Protein AF-A0A496AM08-F1 (afdb_monomer)

Secondary structure (DSSP, 8-state):
-----TT---EEETTEEE----------GGG-----HHHHHHHHHHHHHHHHHH----

Structure (mmCIF, N/CA/C/O backbone):
data_AF-A0A496AM08-F1
#
_entry.id   AF-A0A496AM08-F1
#
loop_
_atom_site.group_PDB
_atom_site.id
_atom_site.type_symbol
_atom_site.label_atom_id
_atom_site.label_alt_id
_atom_site.label_comp_id
_atom_site.label_asym_id
_atom_site.label_entity_id
_atom_site.label_seq_id
_atom_site.pdbx_PDB_ins_code
_atom_site.Cartn_x
_atom_site.Cartn_y
_atom_site.Cartn_z
_atom_site.occupancy
_atom_site.B_iso_or_equiv
_atom_site.auth_seq_id
_atom_site.auth_comp_id
_atom_site.auth_asym_id
_atom_site.auth_atom_id
_atom_site.pdbx_PDB_model_num
ATOM 1 N N . MET A 1 1 ? 15.439 23.214 -22.703 1.00 37.19 1 MET A N 1
ATOM 2 C CA . MET A 1 1 ? 14.361 23.320 -21.699 1.00 37.19 1 MET A CA 1
ATOM 3 C C . MET A 1 1 ? 14.662 22.299 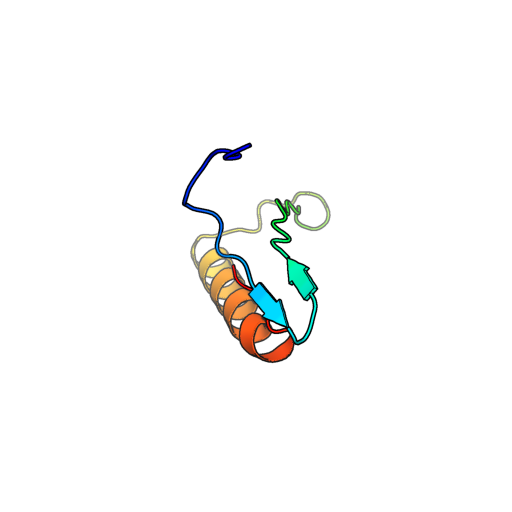-20.605 1.00 37.19 1 MET A C 1
ATOM 5 O O . MET A 1 1 ? 14.459 21.118 -20.835 1.00 37.19 1 MET A O 1
ATOM 9 N N . LYS A 1 2 ? 15.295 22.705 -19.493 1.00 40.53 2 LYS A N 1
ATOM 10 C CA . LYS A 1 2 ? 15.544 21.798 -18.357 1.00 40.53 2 LYS A CA 1
ATOM 11 C C . LYS A 1 2 ? 14.303 21.843 -17.477 1.00 40.53 2 LYS A C 1
ATOM 13 O O . LYS A 1 2 ? 14.082 22.838 -16.795 1.00 40.53 2 LYS A O 1
ATOM 18 N N . ILE A 1 3 ? 13.457 20.828 -17.605 1.00 47.84 3 ILE A N 1
ATOM 19 C CA . ILE A 1 3 ? 12.279 20.682 -16.757 1.00 47.84 3 ILE A CA 1
ATOM 20 C C . ILE A 1 3 ? 12.766 20.164 -15.399 1.00 47.84 3 ILE A C 1
ATOM 22 O O . ILE A 1 3 ? 13.680 19.347 -15.318 1.00 47.84 3 ILE A O 1
ATOM 26 N N . ALA A 1 4 ? 12.205 20.788 -14.374 1.00 54.62 4 ALA A N 1
ATOM 27 C CA . ALA A 1 4 ? 12.547 20.762 -12.968 1.00 54.62 4 ALA A CA 1
ATOM 28 C C . ALA A 1 4 ? 12.422 19.389 -12.279 1.00 54.62 4 ALA A C 1
ATOM 30 O O . ALA A 1 4 ? 11.796 18.469 -12.793 1.00 54.62 4 ALA A O 1
ATOM 31 N N . ASN A 1 5 ? 12.945 19.364 -11.048 1.00 53.41 5 ASN A N 1
ATOM 32 C CA . ASN A 1 5 ? 12.730 18.400 -9.964 1.00 53.41 5 ASN A CA 1
ATOM 33 C C . ASN A 1 5 ? 13.353 17.005 -10.164 1.00 53.41 5 ASN A C 1
ATOM 35 O O . ASN A 1 5 ? 12.828 16.112 -10.818 1.00 53.41 5 ASN A O 1
ATOM 39 N N . ASN A 1 6 ? 14.516 16.865 -9.528 1.00 55.91 6 ASN A N 1
ATOM 40 C CA . ASN A 1 6 ? 15.500 15.789 -9.616 1.00 55.91 6 ASN A CA 1
ATOM 41 C C . ASN A 1 6 ? 15.221 14.591 -8.680 1.00 55.91 6 ASN A C 1
ATOM 43 O O . ASN A 1 6 ? 16.173 13.982 -8.211 1.00 55.91 6 ASN A O 1
ATOM 47 N N . ASP A 1 7 ? 13.966 14.263 -8.358 1.00 63.47 7 ASP A N 1
ATOM 48 C CA . ASP A 1 7 ? 13.713 13.203 -7.356 1.00 63.47 7 ASP A CA 1
ATOM 49 C C . ASP A 1 7 ? 12.645 12.173 -7.741 1.00 63.47 7 ASP A C 1
ATOM 51 O O . ASP A 1 7 ? 12.281 11.315 -6.945 1.00 63.47 7 ASP A O 1
ATOM 55 N N . HIS A 1 8 ? 12.166 12.202 -8.986 1.00 65.94 8 HIS A N 1
ATOM 56 C CA . HIS A 1 8 ? 11.290 11.146 -9.491 1.00 65.94 8 HIS A CA 1
ATOM 57 C C . HIS A 1 8 ? 12.135 9.998 -10.046 1.00 65.94 8 HIS A C 1
ATOM 59 O O . HIS A 1 8 ? 12.983 10.192 -10.924 1.00 65.94 8 HIS A O 1
ATOM 65 N N . LYS A 1 9 ? 11.920 8.783 -9.533 1.00 73.00 9 LYS A N 1
ATOM 66 C CA . LYS A 1 9 ? 12.634 7.587 -9.992 1.00 73.00 9 LYS A CA 1
ATOM 67 C C . LYS A 1 9 ? 12.009 7.091 -11.297 1.00 73.00 9 LYS A C 1
ATOM 69 O O . LYS A 1 9 ? 11.029 6.353 -11.290 1.00 73.00 9 LYS A O 1
ATOM 74 N N . TYR A 1 10 ? 12.583 7.504 -12.423 1.00 79.19 10 TYR A N 1
ATOM 75 C CA . TYR A 1 10 ? 12.141 7.069 -13.749 1.00 79.19 10 TYR A CA 1
ATOM 76 C C . TYR A 1 10 ? 12.526 5.609 -14.017 1.00 79.19 10 TYR A C 1
ATOM 78 O O . TYR A 1 10 ? 13.659 5.195 -13.757 1.00 79.19 10 TYR A O 1
ATOM 86 N N . ILE A 1 11 ? 11.586 4.841 -14.568 1.00 81.19 11 ILE A N 1
ATOM 87 C CA . ILE A 1 11 ? 11.791 3.462 -15.014 1.00 81.19 11 ILE A CA 1
ATOM 88 C C . ILE A 1 11 ? 11.984 3.472 -16.532 1.00 81.19 11 ILE A C 1
ATOM 90 O O . ILE A 1 11 ? 11.235 4.118 -17.269 1.00 81.19 11 ILE A O 1
ATOM 94 N N . SER A 1 12 ? 13.009 2.756 -16.992 1.00 82.19 12 SER A N 1
ATOM 95 C CA . SER A 1 12 ? 13.319 2.573 -18.405 1.00 82.19 12 SER A CA 1
ATOM 96 C C . SER A 1 12 ? 12.977 1.155 -18.847 1.00 82.19 12 SER A C 1
ATOM 98 O O . SER A 1 12 ? 13.349 0.173 -18.207 1.00 82.19 12 SER A O 1
ATOM 100 N N . THR A 1 13 ? 12.256 1.011 -19.953 1.00 82.44 13 THR A N 1
ATOM 101 C CA . THR A 1 13 ? 12.012 -0.298 -20.570 1.00 82.44 13 THR A CA 1
ATOM 102 C C . THR A 1 13 ? 12.095 -0.154 -22.081 1.00 82.44 13 THR A C 1
ATOM 104 O O . THR A 1 13 ? 11.241 0.471 -22.708 1.00 82.44 13 THR A O 1
ATOM 107 N N . GLY A 1 14 ? 13.158 -0.710 -22.671 1.00 86.38 14 GLY A N 1
ATOM 108 C CA . GLY A 1 14 ? 13.437 -0.592 -24.103 1.00 86.38 14 GLY A CA 1
ATOM 109 C C . GLY A 1 14 ? 13.504 0.870 -24.550 1.00 86.38 14 GLY A C 1
ATOM 110 O O . GLY A 1 14 ? 14.410 1.605 -24.168 1.00 86.38 14 GLY A O 1
ATOM 111 N N . THR A 1 15 ? 12.531 1.287 -25.360 1.00 88.25 15 THR A N 1
ATOM 112 C CA . THR A 1 15 ? 12.439 2.642 -25.930 1.00 88.25 15 THR A CA 1
ATOM 113 C C . THR A 1 15 ? 11.596 3.602 -25.078 1.00 88.25 15 THR A C 1
ATOM 115 O O . THR A 1 15 ? 11.534 4.792 -25.382 1.00 88.25 15 THR A O 1
ATOM 118 N N . THR A 1 16 ? 10.948 3.126 -24.010 1.00 83.56 16 THR A N 1
ATOM 119 C CA . THR A 1 16 ? 10.040 3.938 -23.188 1.00 83.56 16 THR A CA 1
ATOM 120 C C . THR A 1 16 ? 10.665 4.282 -21.840 1.00 83.56 16 THR A C 1
ATOM 122 O O . THR A 1 16 ? 11.215 3.426 -21.150 1.00 83.56 16 THR A O 1
ATOM 125 N N . MET A 1 17 ? 10.540 5.553 -21.460 1.00 84.19 17 MET A N 1
ATOM 126 C CA . MET A 1 17 ? 10.906 6.091 -20.150 1.00 84.19 17 MET A CA 1
ATOM 127 C C . MET A 1 17 ? 9.634 6.616 -19.502 1.00 84.19 17 MET A C 1
ATOM 129 O O . MET A 1 17 ? 8.925 7.412 -20.1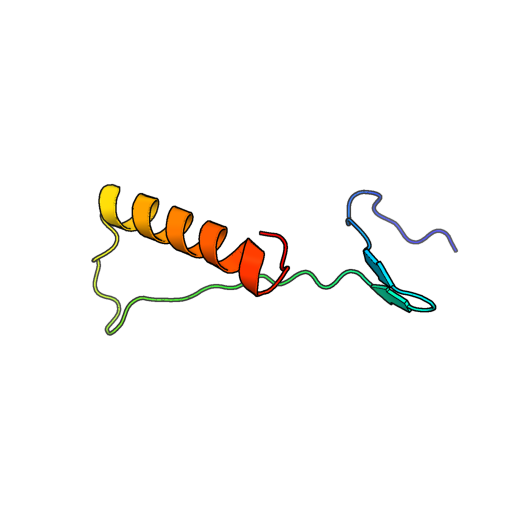21 1.00 84.19 17 MET A O 1
ATOM 133 N N . TYR A 1 18 ? 9.327 6.176 -18.288 1.00 83.94 18 TYR A N 1
ATOM 134 C CA . TYR A 1 18 ? 8.113 6.601 -17.599 1.00 83.94 18 TYR A CA 1
ATOM 135 C C . TYR A 1 18 ? 8.331 6.735 -16.093 1.00 83.94 18 TYR A C 1
ATOM 137 O O . TYR A 1 18 ? 9.178 6.073 -15.497 1.00 83.94 18 TYR A O 1
ATOM 145 N N . ALA A 1 19 ? 7.541 7.613 -15.484 1.00 83.25 19 ALA A N 1
ATOM 146 C CA . ALA A 1 19 ? 7.353 7.704 -14.044 1.00 83.25 19 ALA A CA 1
ATOM 147 C C . ALA A 1 19 ? 5.843 7.783 -13.806 1.00 83.25 19 ALA A C 1
ATOM 149 O O . ALA A 1 19 ? 5.204 8.780 -14.139 1.00 83.25 19 ALA A O 1
ATOM 150 N N . CYS A 1 20 ? 5.264 6.688 -13.317 1.00 82.81 20 CYS A N 1
ATOM 151 C CA . CYS A 1 20 ? 3.838 6.595 -13.028 1.00 82.81 20 CYS A CA 1
ATOM 152 C C . CYS A 1 20 ? 3.661 6.491 -11.517 1.00 82.81 20 CYS A C 1
ATOM 154 O O . CYS A 1 20 ? 3.737 5.406 -10.945 1.00 82.81 20 CYS A O 1
ATOM 156 N N . GLU A 1 21 ? 3.468 7.642 -10.883 1.00 85.19 21 GLU A N 1
ATOM 157 C CA . GLU A 1 21 ? 3.260 7.759 -9.444 1.00 85.19 21 GLU A CA 1
ATOM 158 C C . GLU A 1 21 ? 1.765 7.906 -9.156 1.00 85.19 21 GLU A C 1
ATOM 160 O O . GLU A 1 21 ? 1.073 8.711 -9.785 1.00 85.19 21 GLU A O 1
ATOM 165 N N . TYR A 1 22 ? 1.258 7.120 -8.207 1.00 86.81 22 TYR A N 1
ATOM 166 C CA . TYR A 1 22 ? -0.162 7.088 -7.866 1.00 86.81 22 TYR A CA 1
ATOM 167 C C . TYR A 1 22 ? -0.355 7.299 -6.370 1.00 86.81 22 TYR A C 1
ATOM 169 O O . TYR A 1 22 ? 0.246 6.611 -5.550 1.00 86.81 22 TYR A O 1
ATOM 177 N N . HIS A 1 23 ? -1.258 8.209 -6.010 1.00 89.19 23 HIS A N 1
ATOM 178 C CA . HIS A 1 23 ? -1.712 8.368 -4.634 1.00 89.19 23 HIS A CA 1
ATOM 179 C C . HIS A 1 23 ? -3.013 7.584 -4.436 1.00 89.19 23 HIS A C 1
ATOM 181 O O . HIS A 1 23 ? -4.084 8.016 -4.865 1.00 89.19 23 HIS A O 1
ATOM 187 N N . ILE A 1 24 ? -2.908 6.405 -3.820 1.00 88.44 24 ILE A N 1
ATOM 188 C CA . ILE A 1 24 ? -4.036 5.489 -3.622 1.00 88.44 24 ILE A CA 1
ATOM 189 C C . ILE A 1 24 ? -4.527 5.591 -2.178 1.00 88.44 24 ILE A C 1
ATOM 191 O O . ILE A 1 24 ? -3.777 5.350 -1.235 1.00 88.44 24 ILE A O 1
ATOM 195 N N . ILE A 1 25 ? -5.814 5.897 -2.013 1.00 91.81 25 ILE A N 1
ATOM 196 C CA . ILE A 1 25 ? -6.505 5.916 -0.721 1.00 91.81 25 ILE A CA 1
ATOM 197 C C . ILE A 1 25 ? -7.658 4.915 -0.786 1.00 91.81 25 ILE A C 1
ATOM 199 O O . ILE A 1 25 ? -8.417 4.900 -1.755 1.00 91.81 25 ILE A O 1
ATOM 203 N N . TRP A 1 26 ? -7.825 4.103 0.257 1.00 91.56 26 TRP A N 1
ATOM 204 C CA . TRP A 1 26 ? -8.968 3.200 0.393 1.00 91.56 26 TRP A CA 1
ATOM 205 C C . TRP A 1 26 ? -9.586 3.280 1.791 1.00 91.56 26 TRP A C 1
ATOM 207 O O . TRP A 1 26 ? -8.985 3.783 2.739 1.00 91.56 26 TRP A O 1
ATOM 217 N N . CYS A 1 27 ? -10.804 2.751 1.918 1.00 90.56 27 CYS A N 1
ATOM 218 C CA . CYS A 1 27 ? -11.539 2.654 3.176 1.00 90.56 27 CYS A CA 1
ATOM 219 C C . CYS A 1 27 ? -11.993 1.212 3.424 1.00 90.56 27 CYS A C 1
ATOM 221 O O . CYS A 1 27 ? -12.224 0.441 2.492 1.00 90.56 27 CYS A O 1
ATOM 223 N N . THR A 1 28 ? -12.167 0.851 4.694 1.00 93.12 28 THR A N 1
ATOM 224 C CA . THR A 1 28 ? -12.708 -0.452 5.097 1.00 93.12 28 THR A CA 1
ATOM 225 C C . THR A 1 28 ? -14.195 -0.556 4.755 1.00 93.12 28 THR A C 1
ATOM 227 O O . THR A 1 28 ? -14.919 0.445 4.688 1.00 93.12 28 THR A O 1
ATOM 230 N N . LYS A 1 29 ? -14.688 -1.785 4.565 1.00 92.75 29 LYS A N 1
ATOM 231 C CA . LYS A 1 29 ? -16.113 -2.027 4.310 1.00 92.75 29 LYS A CA 1
ATOM 232 C C . LYS A 1 29 ? -16.957 -1.419 5.442 1.00 92.75 29 LYS A C 1
ATOM 234 O O . LYS A 1 29 ? -16.712 -1.687 6.618 1.00 92.75 29 LYS A O 1
ATOM 239 N N . TYR A 1 30 ? -17.951 -0.606 5.081 1.00 95.44 30 TYR A N 1
ATOM 240 C CA . TYR A 1 30 ? -18.807 0.153 6.010 1.00 95.44 30 TYR A CA 1
ATOM 241 C C . TYR A 1 30 ? -18.074 1.169 6.903 1.00 95.44 30 TYR A C 1
ATOM 243 O O . TYR A 1 30 ? -18.616 1.561 7.934 1.00 95.44 30 TYR A O 1
ATOM 251 N N . ARG A 1 31 ? -16.846 1.579 6.545 1.00 88.62 31 ARG A N 1
ATOM 252 C CA . ARG A 1 31 ? -16.031 2.540 7.312 1.00 88.62 31 ARG A CA 1
ATOM 253 C C . ARG A 1 31 ? -15.858 2.140 8.785 1.00 88.62 31 ARG A C 1
ATOM 255 O O . ARG A 1 31 ? -15.769 2.985 9.672 1.00 88.62 31 ARG A O 1
ATOM 262 N N . ARG A 1 32 ? -15.841 0.833 9.063 1.00 90.50 32 ARG A N 1
ATOM 263 C CA . ARG A 1 32 ? -15.6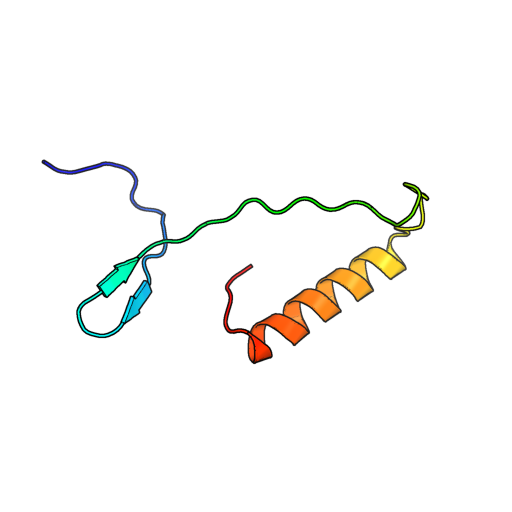36 0.320 10.421 1.00 90.50 32 ARG A CA 1
ATOM 264 C C . ARG A 1 32 ? -14.193 0.574 10.844 1.00 90.50 32 ARG A C 1
ATOM 266 O O . ARG A 1 32 ? -13.269 0.329 10.065 1.00 90.50 32 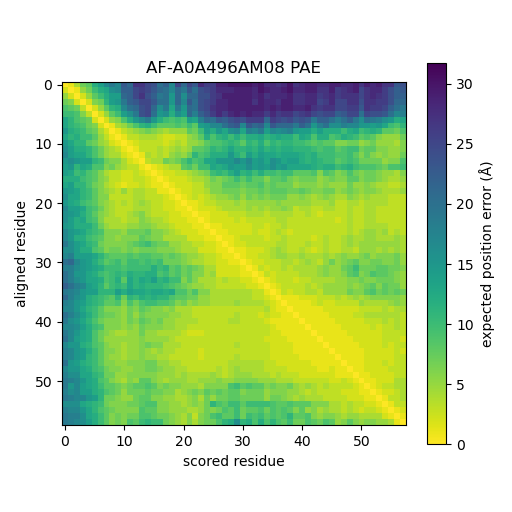ARG A O 1
ATOM 273 N N . SER A 1 33 ? -14.004 1.001 12.090 1.00 88.06 33 SER A N 1
ATOM 274 C CA . SER A 1 33 ? -12.681 1.211 12.688 1.00 88.06 33 SER A CA 1
ATOM 275 C C . SER A 1 33 ? -12.033 -0.124 13.075 1.00 88.06 33 SER A C 1
ATOM 277 O O . SER A 1 33 ? -11.890 -0.441 14.250 1.00 88.06 33 SER A O 1
ATOM 279 N N . VAL A 1 34 ? -11.697 -0.936 12.072 1.00 89.94 34 VAL A N 1
ATOM 280 C C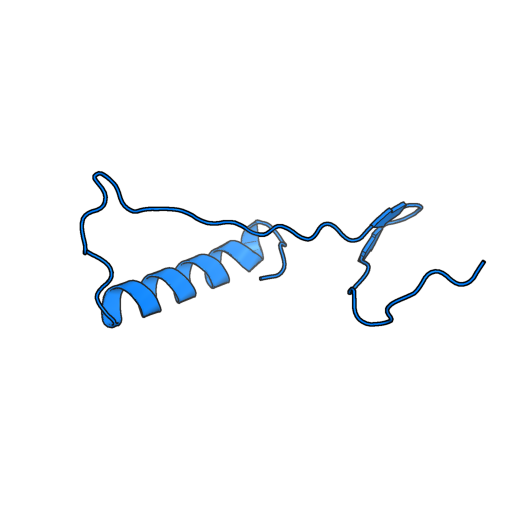A . VAL A 1 34 ? -11.065 -2.261 12.237 1.00 89.94 34 VAL A CA 1
ATOM 281 C C . VAL A 1 34 ? -9.541 -2.213 12.126 1.00 89.94 34 VAL A C 1
ATOM 283 O O . VAL A 1 34 ? -8.880 -3.224 12.312 1.00 89.94 34 VAL A O 1
ATOM 286 N N . LEU A 1 35 ? -8.975 -1.049 11.808 1.00 87.88 35 LEU A N 1
ATOM 287 C CA . LEU A 1 35 ? -7.532 -0.841 11.708 1.00 87.88 35 LEU A CA 1
ATOM 288 C C . LEU A 1 35 ? -6.945 -0.646 13.113 1.00 87.88 35 LEU A C 1
ATOM 290 O O . LEU A 1 35 ? -6.646 0.473 13.521 1.00 87.88 35 LEU A O 1
ATOM 294 N N . SER A 1 36 ? -6.826 -1.738 13.872 1.00 90.69 36 SER A N 1
ATOM 295 C CA . SER A 1 36 ? -5.989 -1.773 15.075 1.00 90.69 36 SER A CA 1
ATOM 296 C C . SER A 1 36 ? -4.498 -1.791 14.684 1.00 90.69 36 SER A C 1
ATOM 298 O O . SER A 1 36 ? -4.179 -2.144 13.544 1.00 90.69 36 SER A O 1
ATOM 300 N N . PRO A 1 37 ? -3.567 -1.437 15.594 1.00 91.94 37 PRO A N 1
ATOM 301 C CA . PRO A 1 37 ? -2.132 -1.410 15.291 1.00 91.94 37 PRO A CA 1
ATOM 302 C C . PRO A 1 37 ? -1.604 -2.725 14.696 1.00 91.94 37 PRO A C 1
ATOM 304 O O . PRO A 1 37 ? -0.912 -2.708 13.683 1.00 91.94 37 PRO A O 1
ATOM 307 N N . GLU A 1 38 ? -2.024 -3.862 15.251 1.00 93.12 38 GLU A N 1
ATOM 308 C CA . GLU A 1 38 ? -1.648 -5.202 14.783 1.00 93.12 38 GLU A CA 1
ATOM 309 C C . GLU A 1 38 ? -2.167 -5.498 13.364 1.00 93.12 38 GLU A C 1
ATOM 311 O O . GLU A 1 38 ? -1.428 -5.962 12.492 1.00 93.12 38 GLU A O 1
ATOM 316 N N . ILE A 1 39 ? -3.437 -5.171 13.091 1.00 92.56 39 ILE A N 1
ATOM 317 C CA . ILE A 1 39 ? -4.047 -5.376 11.769 1.00 92.56 39 ILE A CA 1
ATOM 318 C C . ILE A 1 39 ? -3.376 -4.473 10.730 1.00 92.56 39 ILE A C 1
ATOM 320 O O . ILE A 1 39 ? -3.160 -4.891 9.591 1.00 92.56 39 ILE A O 1
ATOM 324 N N . GLN A 1 40 ? -3.013 -3.248 11.114 1.00 92.06 40 GLN A N 1
ATOM 325 C CA . GLN A 1 40 ? -2.296 -2.323 10.246 1.00 92.06 40 GLN A CA 1
ATOM 326 C C . GLN A 1 40 ? -0.911 -2.862 9.861 1.00 92.06 40 GLN A C 1
ATOM 328 O O . GLN A 1 40 ? -0.535 -2.781 8.691 1.00 92.06 40 GLN A O 1
ATOM 333 N N . GLU A 1 41 ? -0.153 -3.411 10.812 1.00 95.12 41 GLU A N 1
ATOM 334 C CA . GLU A 1 41 ? 1.157 -4.015 10.533 1.00 95.12 41 GLU A CA 1
ATOM 335 C C . GLU A 1 41 ? 1.037 -5.212 9.592 1.00 95.12 41 GLU A C 1
ATOM 337 O O . GLU A 1 41 ? 1.755 -5.287 8.589 1.00 95.12 41 GLU A O 1
ATOM 342 N N . ARG A 1 42 ? 0.067 -6.100 9.843 1.00 94.75 42 ARG A N 1
ATOM 343 C CA . ARG A 1 42 ? -0.187 -7.249 8.967 1.00 94.75 42 ARG A CA 1
ATOM 344 C C . ARG A 1 42 ? -0.578 -6.813 7.557 1.00 94.75 42 ARG A C 1
ATOM 346 O O . ARG A 1 42 ? -0.093 -7.392 6.589 1.00 94.75 42 ARG A O 1
ATOM 353 N N . LEU A 1 43 ? -1.420 -5.789 7.429 1.00 93.06 43 LEU A N 1
ATOM 354 C CA . LEU A 1 43 ? -1.837 -5.256 6.133 1.00 93.06 43 LEU A CA 1
ATOM 355 C C . LEU A 1 43 ? -0.654 -4.683 5.346 1.00 93.06 43 LEU A C 1
ATOM 357 O O . LEU A 1 43 ? -0.527 -4.968 4.158 1.00 93.06 43 LEU A O 1
ATOM 361 N N . LYS A 1 44 ? 0.235 -3.928 6.003 1.00 92.50 44 LYS A N 1
ATOM 362 C CA . LYS A 1 44 ? 1.467 -3.432 5.372 1.00 92.50 44 LYS A CA 1
ATOM 363 C C . LYS A 1 44 ? 2.329 -4.587 4.868 1.00 92.50 44 LYS A C 1
ATOM 365 O O . LYS A 1 44 ? 2.751 -4.556 3.718 1.00 92.50 44 LYS A O 1
ATOM 370 N N . ALA A 1 45 ? 2.530 -5.623 5.685 1.00 94.12 45 ALA A N 1
ATOM 371 C CA . ALA A 1 45 ? 3.296 -6.803 5.285 1.00 94.12 45 ALA A CA 1
ATOM 372 C C . ALA A 1 45 ? 2.700 -7.493 4.043 1.00 94.12 45 ALA A C 1
ATOM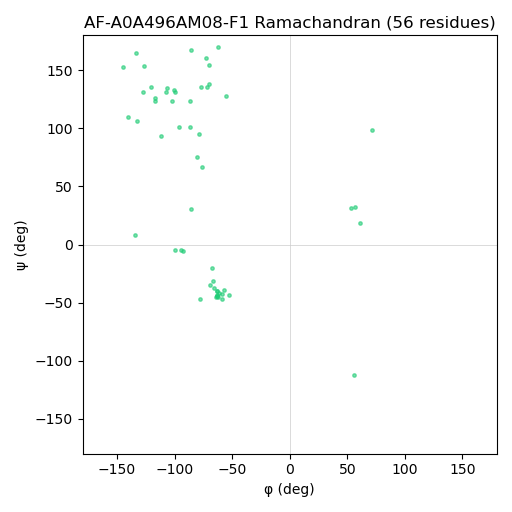 374 O O . ALA A 1 45 ? 3.441 -7.821 3.121 1.00 94.12 45 ALA A O 1
ATOM 375 N N . LEU A 1 46 ? 1.371 -7.637 3.976 1.00 93.44 46 LEU A N 1
ATOM 376 C CA . LEU A 1 46 ? 0.688 -8.202 2.806 1.00 93.44 46 LEU A CA 1
ATOM 377 C C . LEU A 1 46 ? 0.880 -7.341 1.549 1.00 93.44 46 LEU A C 1
ATOM 379 O O . LEU A 1 46 ? 1.094 -7.877 0.466 1.00 93.44 46 LEU A O 1
ATOM 383 N N . ILE A 1 47 ? 0.838 -6.012 1.672 1.00 92.12 47 ILE A N 1
ATOM 384 C CA . ILE A 1 47 ? 1.079 -5.103 0.539 1.00 92.12 47 ILE A CA 1
ATOM 385 C C . ILE A 1 47 ? 2.514 -5.256 0.011 1.00 92.12 47 ILE A C 1
ATOM 387 O O . ILE A 1 47 ? 2.713 -5.268 -1.206 1.00 92.12 47 ILE A O 1
ATOM 391 N N . PHE A 1 48 ? 3.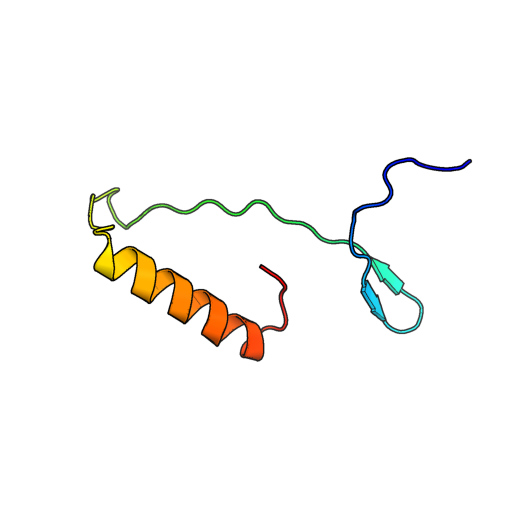498 -5.411 0.900 1.00 91.38 48 PHE A N 1
ATOM 392 C CA . PHE A 1 48 ? 4.887 -5.671 0.507 1.00 91.38 48 PHE A CA 1
ATOM 393 C C . PHE A 1 48 ? 5.078 -7.064 -0.106 1.00 91.38 48 PHE A C 1
ATOM 395 O O . PHE A 1 48 ? 5.850 -7.215 -1.046 1.00 91.38 48 PHE A O 1
ATOM 402 N N . GLU A 1 49 ? 4.349 -8.080 0.357 1.00 93.56 49 GLU A N 1
ATOM 403 C CA . GLU A 1 49 ? 4.373 -9.419 -0.247 1.00 93.56 49 GLU A CA 1
ATOM 404 C C . GLU A 1 49 ? 3.854 -9.392 -1.695 1.00 93.56 49 GLU A C 1
ATOM 406 O O . GLU A 1 49 ? 4.482 -9.933 -2.606 1.00 93.56 49 GLU A O 1
ATOM 411 N N . GLN A 1 50 ? 2.746 -8.685 -1.941 1.00 91.69 50 GLN A N 1
ATOM 412 C CA . GLN A 1 50 ? 2.184 -8.536 -3.288 1.00 91.69 50 GLN A CA 1
ATOM 413 C C . GLN A 1 50 ? 3.077 -7.704 -4.224 1.00 91.69 50 GLN A C 1
ATOM 415 O O . GLN A 1 50 ? 2.985 -7.847 -5.446 1.00 91.69 50 GLN A O 1
ATOM 420 N N . GLN A 1 51 ? 3.989 -6.890 -3.680 1.00 90.44 51 GLN A N 1
ATOM 421 C CA . GLN A 1 51 ? 4.949 -6.114 -4.464 1.00 90.44 51 GLN A CA 1
ATOM 422 C C . GLN A 1 51 ? 5.803 -7.010 -5.372 1.00 90.44 51 GLN A C 1
ATOM 424 O O . GLN A 1 51 ? 6.045 -6.670 -6.528 1.00 90.44 51 GLN A O 1
ATOM 429 N N . GLN A 1 52 ? 6.216 -8.181 -4.880 1.00 85.75 52 GLN A N 1
ATOM 430 C CA . GLN A 1 52 ? 7.011 -9.132 -5.661 1.00 85.75 52 GLN A CA 1
ATOM 431 C C . GLN A 1 52 ? 6.221 -9.729 -6.828 1.00 85.75 52 GLN A C 1
ATOM 433 O O . GLN A 1 52 ? 6.792 -10.030 -7.872 1.00 85.75 52 GLN A O 1
ATOM 438 N N . VAL A 1 53 ? 4.908 -9.881 -6.676 1.00 91.31 53 VAL A N 1
ATOM 439 C CA . VAL A 1 53 ? 4.049 -10.483 -7.701 1.00 91.31 53 VAL A CA 1
ATOM 440 C C . VAL A 1 53 ? 3.761 -9.485 -8.819 1.00 91.31 53 VAL A C 1
ATOM 442 O O . VAL A 1 53 ? 3.886 -9.818 -9.994 1.00 91.31 53 VAL A O 1
ATOM 445 N N . TYR A 1 54 ? 3.403 -8.253 -8.457 1.00 88.19 54 TYR A N 1
ATOM 446 C CA . TYR A 1 54 ? 2.940 -7.244 -9.415 1.00 88.19 54 TYR A CA 1
ATO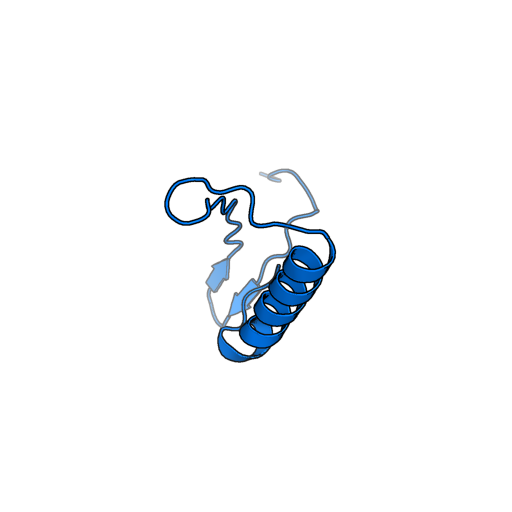M 447 C C . TYR A 1 54 ? 4.009 -6.230 -9.829 1.00 88.19 54 TYR A C 1
ATOM 449 O O . TYR A 1 54 ? 3.746 -5.404 -10.699 1.00 88.19 54 TYR A O 1
ATOM 457 N N . GLN A 1 55 ? 5.203 -6.288 -9.232 1.00 84.69 55 GLN A N 1
ATOM 458 C CA . GLN A 1 55 ? 6.361 -5.464 -9.596 1.00 84.69 55 GLN A CA 1
ATOM 459 C C . GLN A 1 55 ? 6.093 -3.945 -9.532 1.00 84.69 55 GLN A C 1
ATOM 461 O O . GLN A 1 55 ? 6.666 -3.172 -10.299 1.00 84.69 55 GLN A O 1
ATOM 466 N N . TYR A 1 56 ? 5.234 -3.496 -8.611 1.00 82.88 56 TYR A N 1
ATOM 467 C CA . TYR A 1 56 ? 5.094 -2.071 -8.292 1.00 82.88 56 TYR A CA 1
ATOM 468 C C . TYR A 1 56 ? 6.119 -1.633 -7.237 1.00 82.88 56 TYR A C 1
ATOM 470 O O . TYR A 1 56 ? 6.783 -2.450 -6.599 1.00 82.88 56 TYR A O 1
ATOM 478 N N . ILE A 1 57 ? 6.271 -0.325 -7.049 1.00 79.00 57 ILE A N 1
ATOM 479 C CA . ILE A 1 57 ? 7.119 0.264 -6.007 1.00 79.00 57 ILE A CA 1
ATOM 480 C C . ILE A 1 57 ? 6.186 1.056 -5.086 1.00 79.00 57 ILE A C 1
ATOM 482 O O . ILE A 1 57 ? 5.418 1.876 -5.585 1.00 79.00 57 ILE A O 1
ATOM 486 N N . VAL A 1 58 ? 6.207 0.741 -3.785 1.00 76.94 58 VAL A N 1
ATOM 487 C CA . VAL A 1 58 ? 5.455 1.447 -2.725 1.00 76.94 58 VAL A CA 1
ATOM 488 C C . VAL A 1 58 ? 6.360 2.445 -2.034 1.00 76.94 58 VAL A C 1
ATOM 490 O O . VAL A 1 58 ? 7.528 2.069 -1.782 1.00 76.94 58 VAL A O 1
#

Radius of gyration: 16.73 Å; Cα contacts (8 Å, |Δi|>4): 18; chains: 1; bounding box: 34×34×41 Å

Solvent-accessible surfa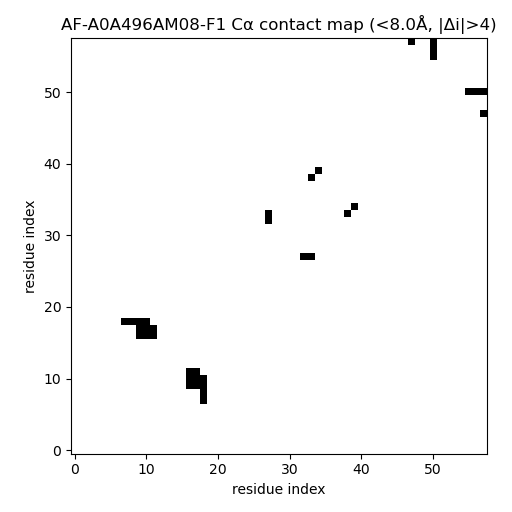ce area (backbone atoms only — not comparable to full-atom values): 4149 Å² total; per-residue (Å²): 135,87,79,80,81,96,78,74,81,67,48,77,56,95,93,48,75,49,72,89,84,80,90,84,83,86,79,52,84,92,69,53,94,70,78,44,76,67,52,46,53,53,49,52,52,51,56,58,58,48,28,74,78,71,70,62,87,131

Mean predicted aligned error: 7.98 Å

pLDDT: mean 83.28, std 13.7, range [37.19, 95.44]

Sequence (58 aa):
MKIANNDHKYISTGTTMYACEYHIIWCTKYRRSVLSPEIQERLKALIFEQQQVYQYIV

Foldseek 3Di:
DDDDDDPQDWDDDDPDIDGDDDDDDDADVVNDPPPDVVVVVVVVVVVVVCCVVPVDDD